Protein AF-A0A7V9FGI1-F1 (afdb_monomer_lite)

Foldseek 3Di:
DDDPQQEEEAEDQDCQVVQVVSLVVVHAYEYEYQPCDPSSVVRYNYDHDDDPPDD

Sequence (55 aa):
MAEPSRRLLVAGVTTRAIASSAARAGWTVTAVDAFGDLDLRACARVIALRREDGG

Structure (mmCIF, N/CA/C/O backbone):
data_AF-A0A7V9FGI1-F1
#
_entry.id   AF-A0A7V9FGI1-F1
#
loop_
_atom_site.group_PDB
_atom_site.id
_atom_site.type_symbol
_atom_site.label_atom_id
_atom_site.label_alt_id
_atom_site.label_comp_id
_atom_site.label_asym_id
_atom_si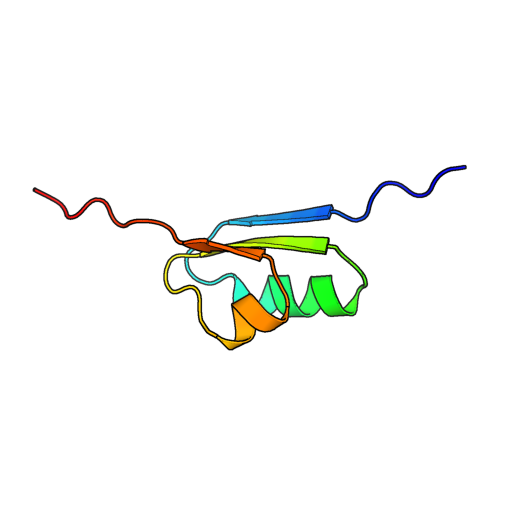te.label_entity_id
_atom_site.label_seq_id
_atom_site.pdbx_PDB_ins_code
_atom_site.Cartn_x
_atom_site.Cartn_y
_atom_site.Cartn_z
_atom_site.occupancy
_atom_site.B_iso_or_equiv
_atom_site.auth_seq_id
_atom_site.auth_comp_id
_atom_site.auth_asym_id
_atom_site.auth_atom_id
_atom_site.pdbx_PDB_model_num
ATOM 1 N N . MET A 1 1 ? -23.002 11.040 14.173 1.00 47.09 1 MET A N 1
ATOM 2 C CA . MET A 1 1 ? -21.970 11.643 13.305 1.00 47.09 1 MET A CA 1
ATOM 3 C C . MET A 1 1 ? -21.282 10.498 12.584 1.00 47.09 1 MET A C 1
ATOM 5 O O . MET A 1 1 ? -20.658 9.693 13.258 1.00 47.09 1 MET A O 1
ATOM 9 N N . ALA A 1 2 ? -21.516 10.325 11.279 1.00 54.75 2 ALA A N 1
ATOM 10 C CA . ALA A 1 2 ? -20.856 9.264 10.518 1.00 54.75 2 ALA A CA 1
ATOM 11 C C . ALA A 1 2 ? -19.350 9.547 10.499 1.00 54.75 2 ALA A C 1
ATOM 13 O O . ALA A 1 2 ? -18.945 10.666 10.182 1.00 54.75 2 ALA A O 1
ATOM 14 N N . GLU A 1 3 ? -18.535 8.574 10.896 1.00 61.41 3 GLU A N 1
ATOM 15 C CA . GLU A 1 3 ? -17.087 8.729 10.844 1.00 61.41 3 GLU A CA 1
ATOM 16 C C . GLU A 1 3 ? -16.664 8.893 9.375 1.00 61.41 3 GLU A C 1
ATOM 18 O O . GLU A 1 3 ? -17.143 8.133 8.525 1.00 61.41 3 GLU A O 1
ATOM 23 N N . PRO A 1 4 ? -15.829 9.893 9.030 1.00 64.19 4 PRO A N 1
ATOM 24 C CA . PRO A 1 4 ? -15.368 10.043 7.660 1.00 64.19 4 PRO A 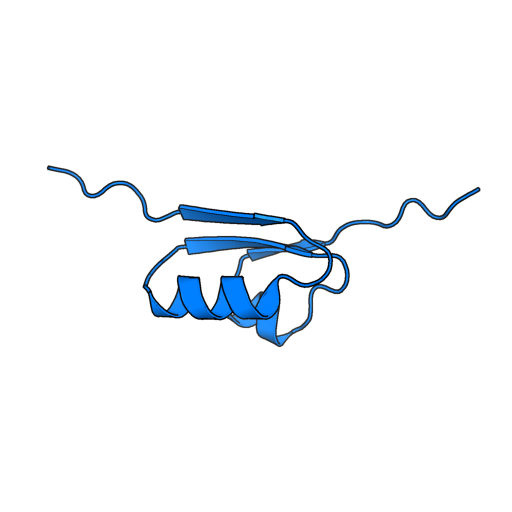CA 1
ATOM 25 C C . PRO A 1 4 ? -14.685 8.747 7.226 1.00 64.19 4 PRO A C 1
ATOM 27 O O . PRO A 1 4 ? -13.842 8.204 7.940 1.00 64.19 4 PRO A O 1
ATOM 30 N N . SER A 1 5 ? -15.069 8.241 6.052 1.00 79.81 5 SER A N 1
ATOM 31 C CA . SER A 1 5 ? -14.485 7.031 5.473 1.00 79.81 5 SER A CA 1
ATOM 32 C C . SER A 1 5 ? -12.956 7.155 5.470 1.00 79.81 5 SER A C 1
ATOM 34 O O . SER A 1 5 ? -12.415 7.949 4.700 1.00 79.81 5 SER A O 1
ATOM 36 N N . ARG A 1 6 ? -12.254 6.394 6.324 1.00 90.56 6 ARG A N 1
ATOM 37 C CA . ARG A 1 6 ? -10.787 6.444 6.472 1.00 90.56 6 ARG A CA 1
ATOM 38 C C . ARG A 1 6 ? -10.095 5.848 5.242 1.00 90.56 6 ARG A C 1
ATOM 40 O O . ARG A 1 6 ? -9.654 4.700 5.256 1.00 90.56 6 ARG A O 1
ATOM 47 N N . ARG A 1 7 ? -10.051 6.604 4.142 1.00 94.12 7 ARG A N 1
ATOM 48 C CA . ARG A 1 7 ? -9.447 6.208 2.860 1.00 94.12 7 ARG A CA 1
ATOM 49 C C . ARG A 1 7 ? -8.193 7.034 2.587 1.00 94.12 7 ARG A C 1
ATOM 51 O O . ARG A 1 7 ? -8.239 8.255 2.674 1.00 94.12 7 ARG A O 1
ATOM 58 N N . LEU A 1 8 ? -7.097 6.363 2.234 1.00 93.94 8 LEU A N 1
ATOM 59 C CA . LEU A 1 8 ? -5.806 6.988 1.929 1.00 93.94 8 LEU A CA 1
ATOM 60 C C . LEU A 1 8 ? -5.331 6.587 0.529 1.00 93.94 8 LEU A C 1
ATOM 62 O O . LEU A 1 8 ? -5.323 5.400 0.202 1.00 93.94 8 LEU A O 1
ATOM 66 N N . LEU A 1 9 ? -4.896 7.566 -0.267 1.00 94.00 9 LEU A N 1
ATOM 67 C CA . LEU A 1 9 ? -4.135 7.357 -1.499 1.00 94.00 9 LEU A CA 1
ATOM 68 C C . LEU A 1 9 ? -2.673 7.727 -1.238 1.00 94.00 9 LEU A C 1
ATOM 70 O O . LEU A 1 9 ? -2.391 8.843 -0.809 1.00 94.00 9 LEU A O 1
ATOM 74 N N . VAL A 1 10 ? -1.756 6.805 -1.515 1.00 92.00 10 VAL A N 1
ATOM 75 C CA . VAL A 1 10 ? -0.308 7.037 -1.454 1.00 92.00 10 VAL A CA 1
ATOM 76 C C . VAL A 1 10 ? 0.247 6.847 -2.858 1.00 92.00 10 VAL A C 1
ATOM 78 O O . VAL A 1 10 ? 0.009 5.803 -3.452 1.00 92.00 10 VAL A O 1
ATOM 81 N N . ALA A 1 11 ? 0.972 7.826 -3.394 1.00 91.12 11 ALA A N 1
ATOM 82 C CA . ALA A 1 11 ? 1.605 7.731 -4.706 1.00 91.12 11 ALA A CA 1
ATOM 83 C C . ALA A 1 11 ? 3.099 8.029 -4.593 1.00 91.12 11 ALA A C 1
ATOM 85 O O . ALA A 1 11 ? 3.485 9.044 -4.014 1.00 91.12 11 ALA A O 1
ATOM 86 N N . GLY A 1 12 ? 3.937 7.142 -5.123 1.00 85.44 12 GLY A N 1
ATOM 87 C CA . GLY A 1 12 ? 5.386 7.294 -5.070 1.00 85.44 12 GLY A CA 1
ATOM 88 C C . GLY A 1 12 ? 6.127 6.085 -5.630 1.00 85.44 12 GLY A C 1
ATOM 89 O O . GLY A 1 12 ? 5.525 5.095 -6.030 1.00 85.44 12 GLY A O 1
ATOM 90 N N . VAL A 1 13 ? 7.456 6.169 -5.655 1.00 76.69 13 VAL A N 1
ATOM 91 C CA . VAL A 1 13 ? 8.314 5.071 -6.135 1.00 76.69 13 VAL A CA 1
ATOM 92 C C . VAL A 1 13 ? 8.376 3.930 -5.115 1.00 76.69 13 VAL A C 1
ATOM 94 O O . VAL A 1 13 ? 8.406 2.772 -5.512 1.00 76.69 13 VAL A O 1
ATOM 97 N N . THR A 1 14 ? 8.360 4.253 -3.816 1.00 82.38 14 THR A N 1
ATOM 98 C CA . THR A 1 14 ? 8.304 3.284 -2.713 1.00 82.38 14 THR A CA 1
ATOM 99 C C . THR A 1 14 ? 7.231 3.698 -1.705 1.00 82.38 14 THR A C 1
ATOM 101 O O . THR A 1 14 ? 7.373 4.663 -0.956 1.00 82.38 14 THR A O 1
ATOM 104 N N . THR A 1 15 ? 6.113 2.976 -1.677 1.00 89.50 15 THR A N 1
ATOM 105 C CA . THR A 1 15 ? 4.942 3.344 -0.851 1.00 89.50 15 THR A CA 1
ATOM 106 C C . THR A 1 15 ? 4.689 2.398 0.327 1.00 89.50 15 THR A C 1
ATOM 108 O O . THR A 1 15 ? 3.879 2.697 1.210 1.00 89.50 15 THR A O 1
ATOM 111 N N . ARG A 1 16 ? 5.438 1.289 0.406 1.00 90.00 16 ARG A N 1
ATOM 112 C CA . ARG A 1 16 ? 5.264 0.201 1.384 1.00 90.00 16 ARG A CA 1
ATOM 113 C C . ARG A 1 16 ? 5.165 0.650 2.838 1.00 90.00 16 ARG A C 1
ATOM 115 O O . ARG A 1 16 ? 4.246 0.232 3.547 1.00 90.00 16 ARG A O 1
ATOM 122 N N . ALA A 1 17 ? 6.111 1.466 3.303 1.00 91.25 17 ALA A N 1
ATOM 123 C CA . ALA A 1 17 ? 6.194 1.848 4.714 1.00 91.25 17 ALA A CA 1
ATOM 124 C C . ALA A 1 17 ? 4.958 2.647 5.159 1.00 91.25 17 ALA A C 1
ATOM 126 O O . ALA A 1 17 ? 4.365 2.365 6.203 1.00 91.25 17 ALA A O 1
ATOM 127 N N . ILE A 1 18 ? 4.531 3.597 4.324 1.00 92.38 18 ILE A N 1
ATOM 128 C CA . ILE A 1 18 ? 3.355 4.434 4.578 1.00 92.38 18 ILE A CA 1
ATOM 129 C C . ILE A 1 18 ? 2.086 3.582 4.520 1.00 92.38 18 ILE A C 1
ATOM 131 O O . ILE A 1 18 ? 1.271 3.641 5.442 1.00 92.38 18 ILE A O 1
ATOM 135 N N . ALA A 1 19 ? 1.945 2.745 3.488 1.00 93.69 19 ALA A N 1
ATOM 136 C CA . ALA A 1 19 ? 0.784 1.878 3.319 1.00 93.69 19 ALA A CA 1
ATOM 137 C C . ALA A 1 19 ? 0.600 0.918 4.504 1.00 93.69 19 ALA A C 1
ATOM 139 O O . ALA A 1 19 ? -0.486 0.834 5.076 1.00 93.69 19 ALA A O 1
ATOM 140 N N . SER A 1 20 ? 1.683 0.276 4.945 1.00 93.81 20 SER A N 1
ATOM 141 C CA . SER A 1 20 ? 1.659 -0.661 6.074 1.00 93.81 20 SER A CA 1
ATOM 142 C C . SER A 1 20 ? 1.315 0.029 7.397 1.00 93.81 20 SER A C 1
ATOM 144 O O . SER A 1 20 ? 0.633 -0.542 8.248 1.00 93.81 20 SER A O 1
ATOM 146 N N . SER A 1 21 ? 1.784 1.262 7.599 1.00 94.44 21 SER A N 1
ATOM 147 C CA . SER A 1 21 ? 1.448 2.046 8.791 1.00 94.44 21 SER A CA 1
ATOM 148 C C . SER A 1 21 ? -0.030 2.447 8.802 1.00 94.44 21 SER A C 1
ATOM 150 O O . SER A 1 21 ? -0.731 2.218 9.787 1.00 94.44 21 SER A O 1
ATOM 152 N N . ALA A 1 22 ? -0.529 2.964 7.679 1.00 93.38 22 ALA A N 1
ATOM 153 C CA . ALA A 1 22 ? -1.917 3.387 7.539 1.00 93.38 22 ALA A CA 1
ATOM 154 C C . ALA A 1 22 ? -2.904 2.213 7.665 1.00 93.38 22 ALA A C 1
ATOM 156 O O . ALA A 1 22 ? -3.909 2.334 8.366 1.00 93.38 22 ALA A O 1
ATOM 157 N N . ALA A 1 23 ? -2.586 1.057 7.073 1.00 93.75 23 ALA A N 1
ATOM 158 C CA . ALA A 1 23 ? -3.382 -0.159 7.223 1.00 93.75 23 ALA A CA 1
ATOM 159 C C . ALA A 1 23 ? -3.492 -0.590 8.697 1.00 93.75 23 ALA A C 1
ATOM 161 O O . ALA A 1 23 ? -4.591 -0.855 9.182 1.00 93.75 23 ALA A O 1
ATOM 162 N N . ARG A 1 24 ? -2.381 -0.564 9.455 1.00 93.56 24 ARG A N 1
ATOM 163 C CA . ARG A 1 24 ? -2.394 -0.839 10.907 1.00 93.56 24 ARG A CA 1
ATOM 164 C C . ARG A 1 24 ? -3.194 0.188 11.710 1.00 93.56 24 ARG A C 1
ATOM 166 O O . ARG A 1 24 ? -3.751 -0.159 12.744 1.00 93.56 24 ARG A O 1
ATOM 173 N N . ALA A 1 25 ? -3.285 1.427 11.233 1.00 93.88 25 ALA A N 1
ATOM 174 C CA . ALA A 1 25 ? -4.127 2.469 11.820 1.00 93.88 25 ALA A CA 1
ATOM 175 C C . ALA A 1 25 ? -5.619 2.359 11.419 1.00 93.88 25 ALA A C 1
ATOM 177 O O . ALA A 1 25 ? -6.418 3.239 11.757 1.00 93.88 25 ALA A O 1
ATOM 178 N N . GLY A 1 26 ? -6.008 1.304 10.691 1.00 92.81 26 GLY A N 1
ATOM 179 C CA . GLY A 1 26 ? -7.389 1.041 10.280 1.00 92.81 26 GLY A CA 1
ATOM 180 C C . GLY A 1 26 ? -7.833 1.800 9.029 1.00 92.81 26 GLY A C 1
ATOM 181 O O . GLY A 1 26 ? -9.031 1.959 8.802 1.00 92.81 26 GLY A O 1
ATOM 182 N N . TRP A 1 27 ? -6.896 2.302 8.223 1.00 94.56 27 TRP A N 1
ATOM 183 C CA . TRP A 1 27 ? -7.223 2.958 6.960 1.00 94.56 27 TRP A CA 1
ATOM 184 C C . TRP A 1 27 ? -7.381 1.945 5.829 1.00 94.56 27 TRP A C 1
ATOM 186 O O . TRP A 1 27 ? -6.645 0.967 5.728 1.00 94.56 27 TRP A O 1
ATOM 196 N N . THR A 1 28 ? -8.296 2.237 4.908 1.00 94.31 28 THR A N 1
ATOM 197 C CA . THR A 1 28 ? -8.358 1.577 3.601 1.00 94.31 28 THR A CA 1
ATOM 198 C C . THR A 1 28 ? -7.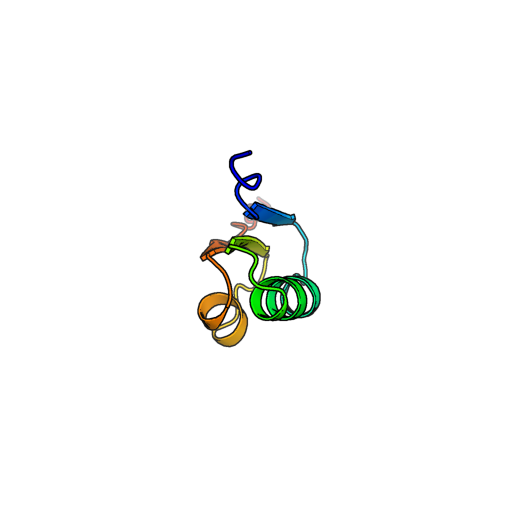394 2.278 2.646 1.00 94.31 28 THR A C 1
ATOM 200 O O . THR A 1 28 ? -7.640 3.414 2.234 1.00 94.31 28 THR A O 1
ATOM 203 N N . VAL A 1 29 ? -6.297 1.612 2.287 1.00 95.31 29 VAL A N 1
ATOM 204 C CA . VAL A 1 29 ? -5.203 2.215 1.513 1.00 95.31 29 VAL A CA 1
ATOM 205 C C . VAL A 1 29 ? -5.273 1.825 0.035 1.00 95.31 29 VAL A C 1
ATOM 207 O O . VAL A 1 29 ? -5.486 0.664 -0.314 1.00 95.31 29 VAL A O 1
ATOM 210 N N . THR A 1 30 ? -5.061 2.802 -0.845 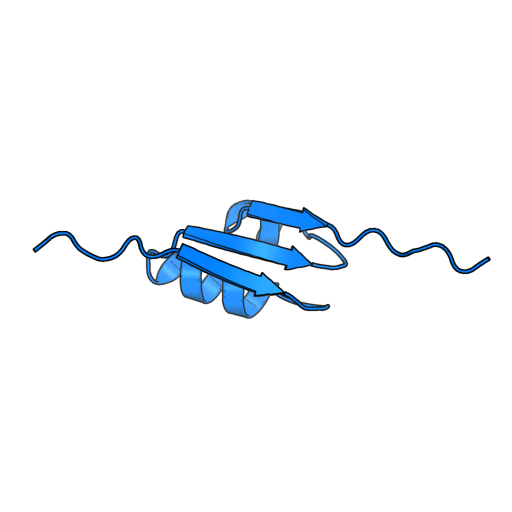1.00 95.44 30 THR A N 1
ATOM 211 C CA . THR A 1 30 ? -4.702 2.596 -2.253 1.00 95.44 30 THR A CA 1
ATOM 212 C C . THR A 1 30 ? -3.286 3.125 -2.474 1.00 95.44 30 THR A C 1
ATOM 214 O O . THR A 1 30 ? -3.006 4.273 -2.141 1.00 95.44 30 THR A O 1
ATOM 217 N N . ALA A 1 31 ? -2.398 2.295 -3.009 1.00 93.94 31 ALA A N 1
ATOM 218 C CA . ALA A 1 31 ? -1.004 2.630 -3.265 1.00 93.94 31 ALA A CA 1
ATOM 219 C C . ALA A 1 31 ? -0.742 2.653 -4.775 1.00 93.94 31 ALA A C 1
ATOM 221 O O . ALA A 1 31 ? -1.023 1.674 -5.457 1.00 93.94 31 ALA A O 1
ATOM 222 N N . VAL A 1 32 ? -0.221 3.758 -5.294 1.00 91.81 32 VAL A N 1
ATOM 223 C CA . VAL A 1 32 ? 0.312 3.875 -6.652 1.00 91.81 32 VAL A CA 1
ATOM 224 C C . VAL A 1 32 ? 1.823 3.705 -6.543 1.00 91.81 32 VAL A C 1
ATOM 226 O O . VAL A 1 32 ? 2.490 4.580 -5.992 1.00 91.81 32 VAL A O 1
ATOM 229 N N . ASP A 1 33 ? 2.336 2.563 -6.998 1.00 86.94 33 ASP A N 1
ATOM 230 C CA . ASP A 1 33 ? 3.707 2.112 -6.725 1.00 86.94 33 ASP A CA 1
ATOM 231 C C . ASP A 1 33 ? 4.379 1.560 -7.991 1.00 86.94 33 ASP A C 1
ATOM 233 O O . ASP A 1 33 ? 3.715 0.963 -8.844 1.00 86.94 33 ASP A O 1
ATOM 237 N N . ALA A 1 34 ? 5.689 1.775 -8.132 1.00 80.62 34 ALA A N 1
ATOM 238 C CA . ALA A 1 34 ? 6.458 1.353 -9.305 1.00 80.62 34 ALA A CA 1
ATOM 239 C C . ALA A 1 34 ? 6.847 -0.136 -9.288 1.00 80.62 34 ALA A C 1
ATOM 241 O O . ALA A 1 34 ? 7.053 -0.720 -10.350 1.00 80.62 34 ALA A O 1
ATOM 242 N N . PHE A 1 35 ? 6.937 -0.751 -8.108 1.00 79.06 35 PHE A N 1
ATOM 243 C CA . PHE A 1 35 ? 7.327 -2.153 -7.937 1.00 79.06 35 PHE A CA 1
ATOM 244 C C . PHE A 1 35 ? 6.111 -3.025 -7.627 1.00 79.06 35 PHE A C 1
ATOM 246 O O . PHE A 1 35 ? 5.912 -4.082 -8.228 1.00 79.06 35 PHE A O 1
ATOM 253 N N . GLY A 1 36 ? 5.244 -2.545 -6.732 1.00 75.56 36 GLY A N 1
ATOM 254 C CA . GLY A 1 36 ? 4.008 -3.228 -6.368 1.00 75.56 36 GLY A CA 1
ATOM 255 C C . GLY A 1 36 ? 4.232 -4.587 -5.703 1.00 75.56 36 GLY A C 1
ATOM 256 O O . GLY A 1 36 ? 3.531 -5.547 -6.048 1.00 75.56 36 GLY A O 1
ATOM 257 N N . ASP A 1 37 ? 5.191 -4.643 -4.774 1.00 83.88 37 ASP A N 1
ATOM 258 C CA . ASP A 1 37 ? 5.637 -5.843 -4.056 1.00 83.88 37 ASP A CA 1
ATOM 259 C C . ASP A 1 37 ? 4.488 -6.638 -3.395 1.00 83.88 37 ASP A C 1
ATOM 261 O O . ASP A 1 37 ? 3.424 -6.101 -3.065 1.00 83.88 37 ASP A O 1
ATOM 265 N N . LEU A 1 38 ? 4.693 -7.946 -3.176 1.00 78.69 38 LEU A N 1
ATOM 266 C CA . LEU A 1 38 ? 3.671 -8.853 -2.619 1.00 78.69 38 LEU A CA 1
ATOM 267 C C . LEU A 1 38 ? 3.170 -8.414 -1.237 1.00 78.69 38 LEU A C 1
ATOM 269 O O . LEU A 1 38 ? 1.976 -8.480 -0.952 1.00 78.69 38 LEU A O 1
ATOM 273 N N . ASP A 1 39 ? 4.071 -7.941 -0.387 1.00 82.81 39 ASP A N 1
ATOM 274 C CA . ASP A 1 39 ? 3.749 -7.429 0.945 1.00 82.81 39 A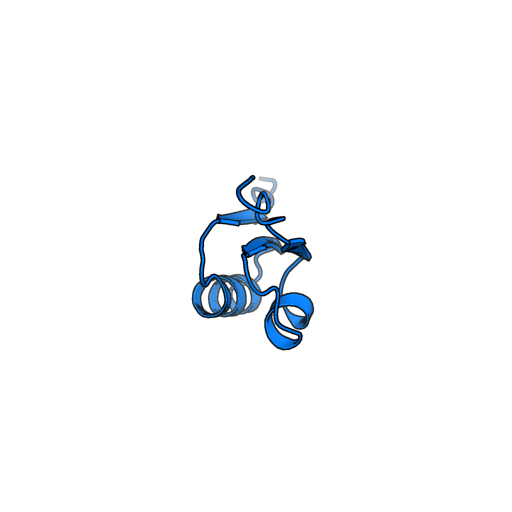SP A CA 1
ATOM 275 C C . ASP A 1 39 ? 2.942 -6.121 0.901 1.00 82.81 39 ASP A C 1
ATOM 277 O O . ASP A 1 39 ? 2.082 -5.907 1.754 1.00 82.81 39 ASP A O 1
ATOM 281 N N . LEU A 1 40 ? 3.147 -5.282 -0.118 1.00 85.44 40 LEU A N 1
ATOM 282 C CA . LEU A 1 40 ? 2.360 -4.071 -0.323 1.00 85.44 40 LEU A CA 1
ATOM 283 C C . LEU A 1 40 ? 0.926 -4.421 -0.744 1.00 85.44 40 LEU A C 1
ATOM 285 O O . LEU A 1 40 ? -0.032 -3.815 -0.266 1.00 85.44 40 LEU A O 1
ATOM 289 N N . ARG A 1 41 ? 0.760 -5.454 -1.577 1.00 87.75 41 ARG A N 1
ATOM 290 C CA . ARG A 1 41 ? -0.563 -5.979 -1.963 1.00 87.75 41 ARG A CA 1
ATOM 291 C C . ARG A 1 41 ? -1.310 -6.634 -0.803 1.00 87.75 41 ARG A C 1
ATOM 293 O O . ARG A 1 41 ? -2.537 -6.662 -0.821 1.00 87.75 41 ARG A O 1
ATOM 300 N N . ALA A 1 42 ? -0.595 -7.143 0.201 1.00 90.62 42 ALA A N 1
ATOM 301 C CA . ALA A 1 42 ? -1.211 -7.732 1.388 1.00 90.62 42 ALA A CA 1
ATOM 302 C C . ALA A 1 42 ? -1.889 -6.685 2.291 1.00 90.62 42 ALA A C 1
ATOM 304 O O . ALA A 1 42 ? -2.804 -7.032 3.036 1.00 90.62 42 ALA A O 1
ATOM 305 N N . CYS A 1 43 ? -1.463 -5.415 2.237 1.00 90.50 43 CYS A N 1
ATOM 306 C CA . CYS A 1 43 ? -1.973 -4.353 3.112 1.00 90.50 43 CYS A CA 1
ATOM 307 C C . CYS A 1 43 ? -2.638 -3.174 2.380 1.00 90.50 43 CYS A C 1
ATOM 309 O O . CYS A 1 43 ? -3.266 -2.336 3.030 1.00 90.50 43 CYS A O 1
ATOM 311 N N . ALA A 1 44 ? -2.541 -3.094 1.050 1.00 93.00 44 ALA A N 1
ATOM 312 C CA . ALA A 1 44 ? -3.138 -2.030 0.250 1.00 93.00 44 ALA A CA 1
ATOM 313 C C . ALA A 1 44 ? -3.623 -2.527 -1.116 1.00 93.00 44 ALA A C 1
ATOM 315 O O . ALA A 1 44 ? -3.097 -3.478 -1.693 1.00 93.00 44 ALA A O 1
ATOM 316 N N . ARG A 1 45 ? -4.592 -1.811 -1.695 1.00 93.88 45 ARG A N 1
ATOM 317 C CA . ARG A 1 45 ? -4.908 -1.957 -3.119 1.00 93.88 45 ARG A CA 1
ATOM 318 C C . ARG A 1 45 ? -3.816 -1.278 -3.938 1.00 93.88 45 ARG A C 1
ATOM 320 O O . ARG A 1 45 ? -3.673 -0.062 -3.855 1.00 93.88 45 ARG A O 1
ATOM 327 N N . VAL A 1 46 ? -3.087 -2.041 -4.743 1.00 92.44 46 VAL A N 1
ATOM 328 C CA . VAL A 1 46 ? -1.957 -1.520 -5.523 1.00 92.44 46 VAL A CA 1
ATOM 329 C C . VAL A 1 46 ? -2.370 -1.202 -6.954 1.00 92.44 46 VAL A C 1
ATOM 331 O O . VAL A 1 46 ? -2.950 -2.036 -7.646 1.00 92.44 46 VAL A O 1
ATOM 334 N N . ILE A 1 47 ? -2.035 0.003 -7.397 1.00 91.19 47 ILE A N 1
ATOM 335 C CA . ILE A 1 47 ? -2.076 0.454 -8.782 1.00 91.19 47 ILE A CA 1
ATOM 336 C C . ILE A 1 47 ? -0.620 0.519 -9.240 1.00 91.19 47 ILE A C 1
ATOM 338 O O . ILE A 1 47 ? 0.140 1.376 -8.795 1.00 91.19 47 ILE A O 1
ATOM 342 N N . ALA A 1 48 ? -0.213 -0.419 -10.092 1.00 85.06 48 ALA A N 1
ATOM 343 C CA . ALA A 1 48 ? 1.147 -0.435 -10.611 1.00 85.06 48 ALA A CA 1
ATOM 344 C C . ALA A 1 48 ? 1.342 0.729 -11.590 1.00 85.06 48 ALA A C 1
ATOM 346 O O . ALA A 1 48 ? 0.575 0.869 -12.547 1.00 85.06 48 ALA A O 1
ATOM 347 N N . LEU A 1 49 ? 2.376 1.542 -11.371 1.00 81.12 49 LEU A N 1
ATOM 348 C CA . LEU A 1 49 ? 2.822 2.501 -12.376 1.00 81.12 49 LEU A CA 1
ATOM 349 C C . LEU A 1 49 ? 3.413 1.717 -13.548 1.00 81.12 49 LEU A C 1
ATOM 351 O O . LEU A 1 49 ? 4.467 1.094 -13.431 1.00 81.12 49 LEU A O 1
ATOM 355 N N . ARG A 1 50 ? 2.729 1.743 -14.694 1.00 71.69 50 ARG A N 1
ATOM 356 C CA . ARG A 1 50 ? 3.344 1.369 -15.969 1.00 71.69 50 ARG A CA 1
ATOM 357 C C . ARG A 1 50 ? 4.431 2.402 -16.240 1.00 71.69 50 ARG A C 1
ATOM 359 O O . ARG A 1 50 ? 4.127 3.585 -16.365 1.00 71.69 50 ARG A O 1
ATOM 366 N N . ARG A 1 51 ? 5.688 1.964 -16.297 1.00 65.12 51 ARG A N 1
ATOM 367 C CA . ARG A 1 51 ? 6.736 2.771 -16.918 1.00 65.12 51 ARG A CA 1
ATOM 368 C C . ARG A 1 51 ? 6.309 2.955 -18.373 1.00 65.12 51 ARG A C 1
ATOM 370 O O . ARG A 1 51 ? 5.978 1.968 -19.026 1.00 65.12 51 ARG A O 1
ATOM 377 N N . GLU A 1 52 ? 6.244 4.191 -18.855 1.00 61.38 52 GLU A N 1
ATOM 378 C CA . GLU A 1 52 ? 6.326 4.395 -20.297 1.00 61.38 52 GLU A CA 1
ATOM 379 C C . GLU A 1 52 ? 7.724 3.909 -20.669 1.00 61.38 52 GLU A C 1
ATOM 381 O O 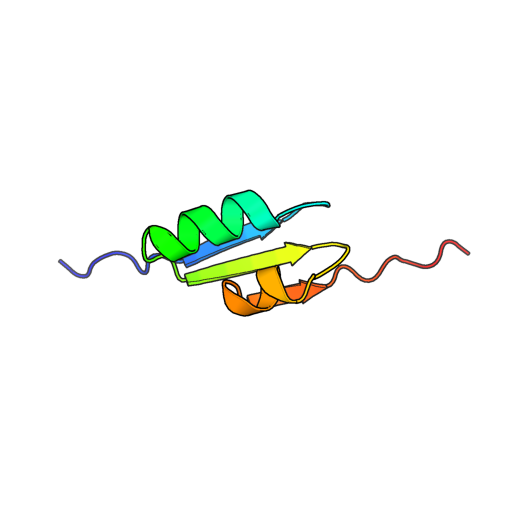. GLU A 1 52 ? 8.721 4.469 -20.206 1.00 61.38 52 GLU A O 1
ATOM 386 N N . ASP A 1 53 ? 7.796 2.775 -21.363 1.00 58.44 53 ASP A N 1
ATOM 387 C CA . ASP A 1 53 ? 9.043 2.308 -21.948 1.00 58.44 53 ASP A CA 1
ATOM 388 C C . ASP A 1 53 ? 9.499 3.439 -22.873 1.00 58.44 53 ASP A C 1
ATOM 390 O O . ASP A 1 53 ? 8.843 3.725 -23.873 1.00 58.44 53 ASP A O 1
ATOM 394 N N . GLY A 1 54 ? 10.534 4.175 -22.459 1.00 55.44 54 GLY A N 1
ATOM 395 C CA . GLY A 1 54 ? 11.037 5.321 -23.207 1.00 55.44 54 GLY A CA 1
ATOM 396 C C . GLY A 1 54 ? 11.447 4.871 -24.604 1.00 55.44 54 GLY A C 1
ATOM 397 O O . GLY A 1 54 ? 12.409 4.112 -24.736 1.00 55.44 54 GLY A O 1
ATOM 398 N N . GLY A 1 55 ? 10.676 5.300 -25.603 1.00 40.62 55 GLY A N 1
ATOM 399 C CA . GLY A 1 55 ? 11.010 5.203 -27.023 1.00 40.62 55 GLY A CA 1
ATOM 400 C C . GLY A 1 55 ? 11.964 6.304 -27.452 1.00 40.62 55 GLY A C 1
ATOM 401 O O . GLY A 1 55 ? 11.886 7.410 -26.870 1.00 40.62 55 GLY A O 1
#

Radius of gyration: 12.69 Å; chains: 1; bounding box: 33×20×40 Å

pLDDT: mean 83.57, std 13.58, range [40.62, 95.44]

Secondary structure (DSSP, 8-state):
-PPP--EEEEESS--HHHHHHHHHTT-EEEEEESS--HHHHHHSEEEE-------